Protein AF-A0A1W1CRK6-F1 (afdb_monomer)

Foldseek 3Di:
DDPDPPCVVVPPDPPDDPDDDDDDDDDDPVLQVVLVVVCVVVVHDSVVVVVVVVVVVVVVD

Solvent-accessible surface area (backbone atoms only — not comparable to full-atom values): 4156 Å² total; per-residue (Å²): 134,84,81,84,82,79,64,86,82,62,72,89,64,90,78,72,73,84,74,89,70,95,75,93,75,92,74,59,68,66,61,55,51,51,36,47,53,54,16,64,78,68,76,44,62,37,68,58,54,53,50,50,53,52,51,52,57,61,73,75,107

Secondary structure (DSSP, 8-state):
-------TT--TTSS-------------HHHHHHHHHHHHHHTS-HHHHHHHHHHHHHH--

InterPro domains:
  IPR025528 BrnA antitoxin of type II toxin-antitoxin system [PF14384] (12-56)

Stru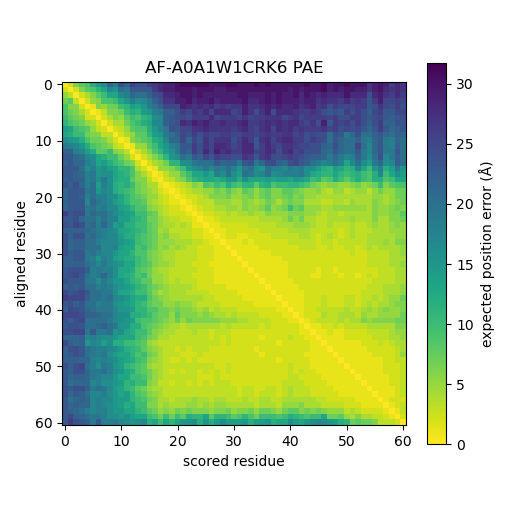cture (mmCIF, N/CA/C/O backbone):
data_AF-A0A1W1CRK6-F1
#
_entry.id   AF-A0A1W1CRK6-F1
#
loop_
_atom_site.group_PDB
_atom_site.id
_atom_site.type_symbol
_atom_site.label_atom_id
_atom_site.label_alt_id
_atom_site.label_comp_id
_atom_site.label_asym_id
_atom_site.label_entity_id
_atom_site.label_seq_id
_atom_site.pdbx_PDB_ins_code
_atom_site.Cartn_x
_atom_site.Cartn_y
_atom_site.Cartn_z
_atom_site.occupancy
_atom_site.B_iso_or_equiv
_atom_site.auth_seq_id
_atom_site.auth_comp_id
_atom_site.auth_asym_id
_atom_site.auth_atom_id
_atom_site.pdbx_PDB_model_num
ATOM 1 N N . MET A 1 1 ? 44.419 -8.675 -12.415 1.00 54.16 1 MET A N 1
ATOM 2 C CA . MET A 1 1 ? 42.986 -8.457 -12.696 1.00 54.16 1 MET A CA 1
ATOM 3 C C . MET A 1 1 ? 42.526 -9.689 -13.435 1.00 54.16 1 MET A C 1
ATOM 5 O O . MET A 1 1 ? 43.080 -9.949 -14.489 1.00 54.16 1 MET A O 1
ATOM 9 N N . LEU A 1 2 ? 41.673 -10.507 -12.820 1.00 50.91 2 LEU A N 1
ATOM 10 C CA . LEU A 1 2 ? 41.162 -11.716 -13.463 1.00 50.91 2 LEU A CA 1
ATOM 11 C C . LEU A 1 2 ? 39.953 -11.317 -14.304 1.00 50.91 2 LEU A C 1
ATOM 13 O O . LEU A 1 2 ? 38.970 -10.794 -13.778 1.00 50.91 2 LEU A O 1
ATOM 17 N N . GLU A 1 3 ? 40.117 -11.484 -15.608 1.00 64.50 3 GLU A N 1
ATOM 18 C CA . GLU A 1 3 ? 39.054 -11.465 -16.600 1.00 64.50 3 GLU A CA 1
ATOM 19 C C . GLU A 1 3 ? 38.152 -12.682 -16.340 1.00 64.50 3 GLU A C 1
ATOM 21 O O . GLU A 1 3 ? 38.622 -13.692 -15.824 1.00 64.50 3 GLU A O 1
ATOM 26 N N . GLU A 1 4 ? 36.868 -12.580 -16.677 1.00 61.53 4 GLU A N 1
ATOM 27 C CA . GLU A 1 4 ? 35.868 -13.659 -16.555 1.00 61.53 4 GLU A CA 1
ATOM 28 C C . GLU A 1 4 ?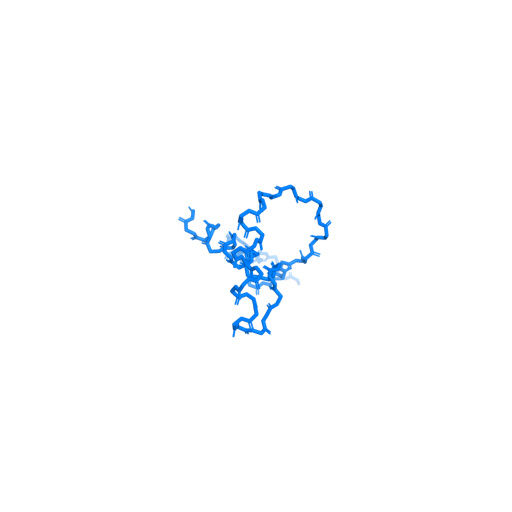 35.195 -13.802 -15.180 1.00 61.53 4 GLU A C 1
ATOM 30 O O . GLU A 1 4 ? 35.117 -14.870 -14.576 1.00 61.53 4 GLU A O 1
ATOM 35 N N . TYR A 1 5 ? 34.603 -12.704 -14.705 1.00 58.47 5 TYR A N 1
ATOM 36 C CA . TYR A 1 5 ? 33.401 -12.824 -13.884 1.00 58.47 5 TYR A CA 1
ATOM 37 C C . TYR A 1 5 ? 32.204 -12.981 -14.832 1.00 58.47 5 TYR A C 1
ATOM 39 O O . TYR A 1 5 ? 31.766 -12.012 -15.457 1.00 58.47 5 TYR A O 1
ATOM 47 N N . ASP A 1 6 ? 31.711 -14.208 -14.984 1.00 60.44 6 ASP A N 1
ATOM 48 C CA . ASP A 1 6 ? 30.491 -14.490 -15.736 1.00 60.44 6 ASP A CA 1
ATOM 49 C C . ASP A 1 6 ? 29.266 -14.117 -14.883 1.00 60.44 6 ASP A C 1
ATOM 51 O O . ASP A 1 6 ? 28.922 -14.781 -13.904 1.00 60.44 6 ASP A O 1
ATOM 55 N N . PHE A 1 7 ? 28.629 -12.996 -15.227 1.00 61.22 7 PHE A N 1
ATOM 56 C CA . PHE A 1 7 ? 27.424 -12.493 -14.562 1.00 61.22 7 PHE A CA 1
ATOM 57 C C . PHE A 1 7 ? 26.125 -13.058 -15.164 1.00 61.22 7 PHE A C 1
ATOM 59 O O . PHE A 1 7 ? 25.049 -12.532 -14.871 1.00 61.22 7 PHE A O 1
ATOM 66 N N . SER A 1 8 ? 26.192 -14.104 -15.995 1.00 63.38 8 SER A N 1
ATOM 67 C CA . SER A 1 8 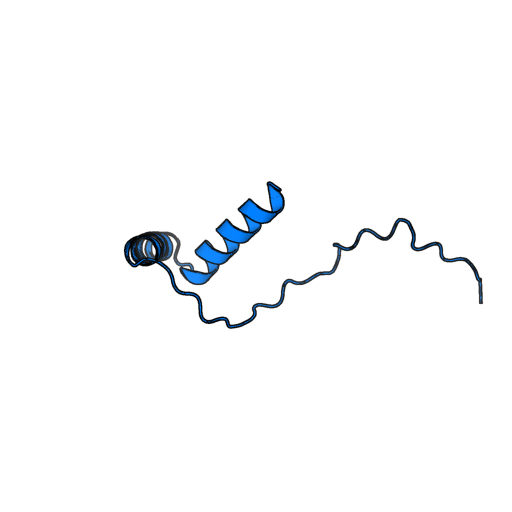? 25.017 -14.679 -16.671 1.00 63.38 8 SER A CA 1
ATOM 68 C C . SER A 1 8 ? 23.987 -15.275 -15.700 1.00 63.38 8 SER A C 1
ATOM 70 O O . SER A 1 8 ? 22.790 -15.197 -15.964 1.00 63.38 8 SER A O 1
ATOM 72 N N . ASP A 1 9 ? 24.423 -15.754 -14.530 1.00 56.59 9 ASP A N 1
ATOM 73 C CA . ASP A 1 9 ? 23.562 -16.231 -13.430 1.00 56.59 9 ASP A CA 1
ATOM 74 C C . ASP A 1 9 ? 23.175 -15.127 -12.421 1.00 56.59 9 ASP A C 1
ATOM 76 O O . ASP A 1 9 ? 22.659 -15.377 -11.326 1.00 56.59 9 ASP A O 1
ATOM 80 N N . GLY A 1 10 ? 23.422 -13.861 -12.768 1.00 56.38 10 GLY A N 1
ATOM 81 C CA . GLY A 1 10 ? 23.059 -12.706 -11.958 1.00 56.38 10 GLY A CA 1
ATOM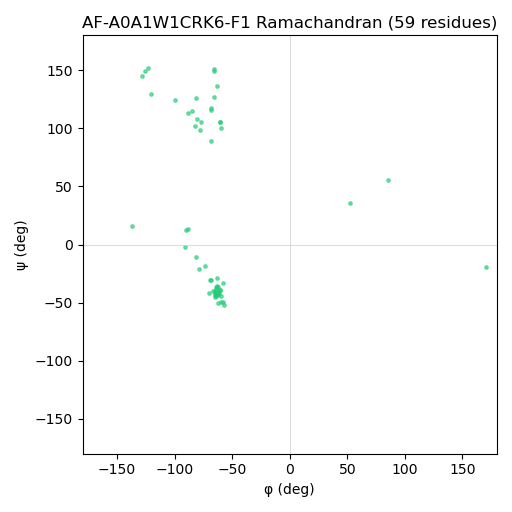 82 C C . GLY A 1 10 ? 21.546 -12.515 -11.881 1.00 56.38 10 GLY A C 1
ATOM 83 O O . GLY A 1 10 ? 20.962 -11.760 -12.656 1.00 56.38 10 GLY A O 1
ATOM 84 N N . ILE A 1 11 ? 20.895 -13.144 -10.901 1.00 57.38 11 ILE A N 1
ATOM 85 C CA . ILE A 1 11 ? 19.472 -12.925 -10.620 1.00 57.38 11 ILE A CA 1
ATOM 86 C C . ILE A 1 11 ? 19.265 -11.442 -10.256 1.00 57.38 11 ILE A C 1
ATOM 88 O O . ILE A 1 11 ? 19.603 -11.000 -9.150 1.00 57.38 11 ILE A O 1
ATOM 92 N N . ARG A 1 12 ? 18.685 -10.654 -11.175 1.00 51.03 12 ARG A N 1
ATOM 93 C CA . ARG A 1 12 ? 18.172 -9.305 -10.882 1.00 51.03 12 ARG A CA 1
ATOM 94 C C . ARG A 1 12 ? 17.104 -9.430 -9.797 1.00 51.03 12 ARG A C 1
ATOM 96 O O . ARG A 1 12 ? 15.971 -9.793 -10.083 1.00 51.03 12 ARG A O 1
ATOM 103 N N . GLY A 1 13 ? 17.454 -9.138 -8.547 1.00 50.66 13 GLY A N 1
ATOM 104 C CA . GLY A 1 13 ? 16.454 -9.187 -7.478 1.00 50.66 13 GLY A CA 1
ATOM 105 C C . GLY A 1 13 ? 16.948 -9.056 -6.046 1.00 50.66 13 GLY A C 1
ATOM 106 O O . GLY A 1 13 ? 16.152 -8.688 -5.191 1.00 50.66 13 GLY A O 1
ATOM 107 N N . ARG A 1 14 ? 18.232 -9.292 -5.743 1.00 50.69 14 ARG A N 1
ATOM 108 C CA . ARG A 1 14 ? 18.670 -9.311 -4.331 1.00 50.69 14 ARG A CA 1
ATOM 109 C C . ARG A 1 14 ? 18.753 -7.926 -3.665 1.00 50.69 14 ARG A C 1
ATOM 111 O O . ARG A 1 14 ? 18.724 -7.849 -2.445 1.00 50.69 14 ARG A O 1
ATOM 118 N N . PHE A 1 15 ? 18.810 -6.852 -4.456 1.00 52.78 15 PHE A N 1
ATOM 119 C CA . PHE A 1 15 ? 18.971 -5.472 -3.969 1.00 52.78 15 PHE A CA 1
ATOM 120 C C . PHE A 1 15 ? 18.059 -4.455 -4.667 1.00 52.78 15 PHE A C 1
ATOM 122 O O . PHE A 1 15 ? 18.307 -3.253 -4.596 1.00 52.78 15 PHE A O 1
ATOM 129 N N . TYR A 1 16 ? 17.013 -4.898 -5.375 1.00 57.88 16 TYR A N 1
ATOM 130 C CA . TYR A 1 16 ? 16.045 -3.939 -5.900 1.00 57.88 16 TYR A CA 1
ATOM 131 C C . TYR A 1 16 ? 15.129 -3.497 -4.763 1.00 57.88 16 TYR A C 1
ATOM 133 O O . TYR A 1 16 ? 14.178 -4.193 -4.411 1.00 57.88 16 TYR A O 1
ATOM 141 N N . GLU A 1 17 ? 15.421 -2.337 -4.185 1.00 63.25 17 GLU A N 1
ATOM 142 C CA . GLU A 1 17 ? 14.481 -1.650 -3.314 1.00 63.25 17 GLU A CA 1
ATOM 143 C C . GLU A 1 17 ? 13.476 -0.889 -4.190 1.00 63.25 17 GLU A C 1
ATOM 145 O O . GLU A 1 17 ? 13.834 0.111 -4.820 1.00 63.25 17 GLU A O 1
ATOM 150 N N . PRO A 1 18 ? 12.210 -1.335 -4.275 1.00 69.56 18 PRO A N 1
ATOM 151 C CA . PRO A 1 18 ? 11.188 -0.608 -5.013 1.00 69.56 18 PRO A CA 1
ATOM 152 C C . PRO A 1 18 ? 11.002 0.786 -4.412 1.00 69.56 18 PRO A C 1
ATOM 154 O O . PRO A 1 18 ? 10.386 0.956 -3.353 1.00 69.56 18 PRO A O 1
ATOM 157 N N . LYS A 1 19 ? 11.516 1.795 -5.118 1.00 79.06 19 LYS A N 1
ATOM 158 C CA . LYS A 1 19 ? 11.343 3.201 -4.765 1.00 79.06 19 LYS A CA 1
ATOM 159 C C . LYS A 1 19 ? 9.868 3.564 -4.894 1.00 79.06 19 LYS A C 1
ATOM 161 O O . LYS A 1 19 ? 9.252 3.354 -5.936 1.00 79.06 19 LYS A O 1
ATOM 166 N N . LYS A 1 20 ? 9.292 4.128 -3.831 1.00 81.44 20 LYS A N 1
ATOM 167 C CA . LYS A 1 20 ? 7.937 4.684 -3.887 1.00 81.44 20 LYS A CA 1
ATOM 168 C C . LYS A 1 20 ? 7.965 5.915 -4.787 1.00 81.44 20 LYS A C 1
ATOM 170 O O . LYS A 1 20 ? 8.632 6.897 -4.467 1.00 81.44 20 LYS A O 1
ATOM 175 N N . ILE A 1 21 ? 7.258 5.846 -5.908 1.00 86.00 21 ILE A N 1
ATOM 176 C CA . ILE A 1 21 ? 7.104 6.970 -6.827 1.00 86.00 21 ILE A CA 1
ATOM 177 C C . ILE A 1 21 ? 5.737 7.600 -6.538 1.00 86.00 21 ILE A C 1
ATOM 179 O O . ILE A 1 21 ? 4.736 6.880 -6.561 1.00 86.00 21 ILE A O 1
ATOM 183 N N . PRO A 1 22 ? 5.666 8.908 -6.230 1.00 85.56 22 PRO A N 1
ATOM 184 C CA . PRO A 1 22 ? 4.388 9.591 -6.116 1.00 85.56 22 PRO A CA 1
ATOM 185 C C . PRO A 1 22 ? 3.754 9.669 -7.507 1.00 85.56 22 PRO A C 1
ATOM 187 O O . PRO A 1 22 ? 4.312 10.271 -8.421 1.00 85.56 22 PRO 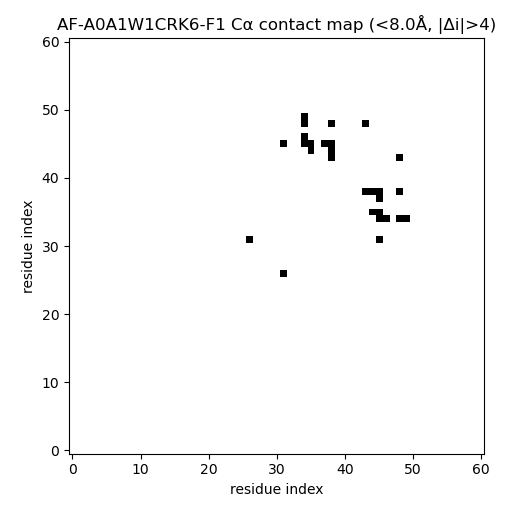A O 1
ATOM 190 N N . VAL A 1 23 ? 2.593 9.041 -7.668 1.00 87.06 23 VAL A N 1
ATOM 191 C CA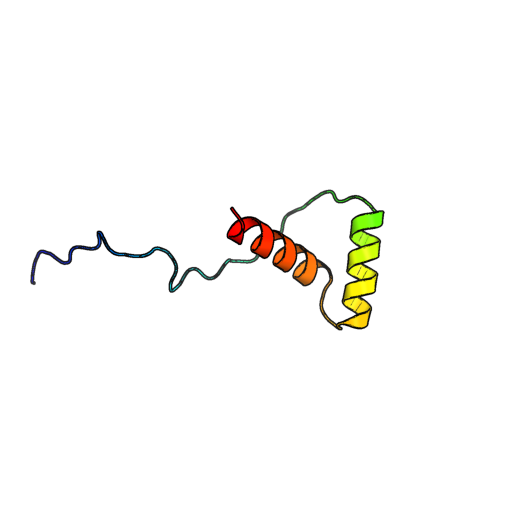 . VAL A 1 23 ? 1.828 9.042 -8.919 1.00 87.06 23 VAL A CA 1
ATOM 192 C C . VAL A 1 23 ? 0.392 9.470 -8.641 1.00 87.06 23 VAL A C 1
ATOM 194 O O . VAL A 1 23 ? -0.162 9.153 -7.588 1.00 87.06 23 VAL A O 1
ATOM 197 N N . SER A 1 24 ? -0.214 10.188 -9.587 1.00 90.00 24 SER A N 1
ATOM 198 C CA . SER A 1 24 ? -1.650 10.469 -9.562 1.00 90.00 24 SER A CA 1
ATOM 199 C C . SER A 1 24 ? -2.377 9.330 -10.272 1.00 90.00 24 SER A C 1
ATOM 201 O O . SER A 1 24 ? -2.199 9.136 -11.473 1.00 90.00 24 SER A O 1
ATOM 203 N N . LEU A 1 25 ? -3.157 8.552 -9.523 1.00 88.81 25 LEU A N 1
ATOM 204 C CA . LEU A 1 25 ? -3.942 7.424 -10.024 1.00 88.81 25 LEU A CA 1
ATOM 205 C C . LEU A 1 25 ? -5.417 7.679 -9.715 1.00 88.81 25 LEU A C 1
ATOM 207 O O . LEU A 1 25 ? -5.767 7.969 -8.570 1.00 88.81 25 LEU A O 1
ATOM 211 N N . ARG A 1 26 ? -6.284 7.556 -10.724 1.00 92.31 26 ARG A N 1
ATOM 212 C CA . ARG A 1 26 ? -7.734 7.564 -10.508 1.00 92.31 26 ARG A CA 1
ATOM 213 C C . ARG A 1 26 ? -8.169 6.174 -10.060 1.00 92.31 26 ARG A C 1
ATOM 215 O O . ARG A 1 26 ? -7.867 5.192 -10.729 1.00 92.31 26 ARG A O 1
ATOM 222 N N . LEU A 1 27 ? -8.854 6.121 -8.928 1.00 91.69 27 LEU A N 1
ATOM 223 C CA . LEU A 1 27 ? -9.461 4.920 -8.370 1.00 91.69 27 LEU A CA 1
ATOM 224 C C . LEU A 1 27 ? -10.935 5.206 -8.123 1.00 91.69 27 LEU A C 1
ATOM 226 O O . LEU A 1 27 ? -11.296 6.341 -7.797 1.00 91.69 27 LEU A O 1
ATOM 230 N N . ASP A 1 28 ? -11.757 4.173 -8.236 1.00 95.94 28 ASP A N 1
ATOM 231 C CA . ASP A 1 28 ? -13.165 4.270 -7.895 1.00 95.94 28 ASP A CA 1
ATOM 232 C C . ASP A 1 28 ? -13.353 4.519 -6.391 1.00 95.94 28 ASP A C 1
ATOM 234 O O . ASP A 1 28 ? -12.536 4.136 -5.540 1.00 95.94 28 ASP A O 1
ATOM 238 N N . ASN A 1 29 ? -14.428 5.231 -6.054 1.00 95.44 29 ASN A N 1
ATOM 239 C CA . ASN A 1 29 ? -14.676 5.681 -4.687 1.00 95.44 29 ASN A CA 1
ATOM 240 C C . ASN A 1 29 ? -14.893 4.512 -3.713 1.00 95.44 29 ASN A C 1
ATOM 242 O O . ASN A 1 29 ? -14.448 4.570 -2.569 1.00 95.44 29 ASN A O 1
ATOM 246 N N . ASP A 1 30 ? -15.555 3.452 -4.164 1.00 96.50 30 ASP A N 1
ATOM 247 C CA . ASP A 1 30 ? -15.793 2.223 -3.406 1.00 96.50 30 ASP A CA 1
ATOM 248 C C . ASP A 1 30 ? -14.483 1.503 -3.050 1.00 96.50 30 ASP A C 1
ATOM 250 O O . ASP A 1 30 ? -14.288 1.126 -1.892 1.00 96.50 30 ASP A O 1
ATOM 254 N N . ILE A 1 31 ? -13.540 1.416 -3.995 1.00 94.81 31 ILE A N 1
ATOM 255 C CA . ILE A 1 31 ? -12.200 0.858 -3.776 1.00 94.81 31 ILE A CA 1
ATOM 256 C C . ILE A 1 31 ? -11.474 1.660 -2.691 1.00 94.81 31 ILE A C 1
ATOM 258 O O . ILE A 1 31 ? -10.952 1.096 -1.725 1.00 94.81 31 ILE A O 1
ATOM 262 N N . VAL A 1 32 ? -11.463 2.991 -2.809 1.00 94.50 32 VAL A N 1
ATOM 263 C CA . VAL A 1 32 ? -10.813 3.865 -1.819 1.00 94.50 32 VAL A CA 1
ATOM 264 C C . VAL A 1 32 ? -11.456 3.709 -0.440 1.00 94.50 32 VAL A C 1
ATOM 266 O O . VAL A 1 32 ? -10.743 3.648 0.565 1.00 94.50 32 VAL A O 1
ATOM 269 N N . LEU A 1 33 ? -12.786 3.626 -0.370 1.00 96.38 33 LEU A N 1
ATOM 270 C CA . LEU A 1 33 ? -13.522 3.473 0.884 1.00 96.38 33 LEU A CA 1
ATOM 271 C C . LEU A 1 33 ? -13.215 2.131 1.561 1.00 96.38 33 LEU A C 1
ATOM 273 O O . LEU A 1 33 ? -12.956 2.097 2.766 1.00 96.38 33 LEU A O 1
ATOM 277 N N . TYR A 1 34 ? -13.168 1.049 0.781 1.00 96.19 34 TYR A N 1
ATOM 278 C CA . TYR A 1 34 ? -12.796 -0.283 1.253 1.00 96.19 34 TYR A CA 1
ATOM 279 C C . TYR A 1 34 ? -11.402 -0.284 1.893 1.00 96.19 34 TYR A C 1
ATOM 281 O O . TYR A 1 34 ? -11.244 -0.684 3.050 1.00 96.19 34 TYR A O 1
ATOM 289 N N . PHE A 1 35 ? -10.393 0.243 1.191 1.00 95.81 35 PHE A N 1
ATOM 290 C CA . PHE A 1 35 ? -9.027 0.281 1.720 1.00 95.81 35 PHE A CA 1
ATOM 291 C C . PHE A 1 35 ? -8.869 1.233 2.906 1.00 95.81 35 PHE A C 1
ATOM 293 O O . PHE A 1 35 ? -8.051 0.959 3.782 1.00 95.81 35 PHE A O 1
ATOM 300 N N . LYS A 1 36 ? -9.640 2.326 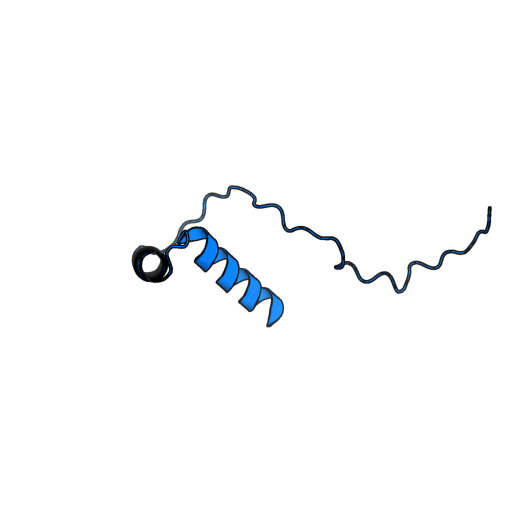2.980 1.00 95.31 36 LYS A N 1
ATOM 301 C CA . LYS A 1 36 ? -9.655 3.212 4.157 1.00 95.31 36 LYS A CA 1
ATOM 302 C C . LYS A 1 36 ? -10.206 2.513 5.398 1.00 95.31 36 LYS A C 1
ATOM 304 O O . LYS A 1 36 ? -9.631 2.669 6.473 1.00 95.31 36 LYS A O 1
ATOM 309 N N . LYS A 1 37 ? -11.278 1.730 5.256 1.00 96.56 37 LYS A N 1
ATOM 310 C CA . LYS A 1 37 ? -11.832 0.936 6.361 1.00 96.56 37 LYS A CA 1
ATOM 311 C C . LYS A 1 37 ? -10.810 -0.094 6.849 1.00 96.56 37 LYS A C 1
ATOM 313 O O . LYS A 1 37 ? -10.457 -0.094 8.025 1.00 96.56 37 LYS A O 1
ATOM 318 N N . LEU A 1 38 ? -10.242 -0.856 5.916 1.00 94.94 38 LEU A N 1
ATOM 319 C CA . LEU A 1 38 ? -9.233 -1.874 6.207 1.00 94.94 38 LEU A CA 1
ATOM 320 C C . LEU A 1 38 ? -7.965 -1.283 6.857 1.00 94.94 38 LEU A C 1
ATOM 322 O O . LEU A 1 38 ? -7.395 -1.863 7.781 1.00 94.94 38 LEU A O 1
ATOM 326 N N . ALA A 1 39 ? -7.536 -0.105 6.398 1.00 95.00 39 ALA A N 1
ATOM 327 C CA . ALA A 1 39 ? -6.428 0.660 6.967 1.00 95.00 39 ALA A CA 1
ATOM 328 C C . ALA A 1 39 ? -6.672 1.066 8.426 1.00 95.00 39 ALA A C 1
ATOM 330 O O . ALA A 1 39 ? -5.751 1.010 9.241 1.00 95.00 39 ALA A O 1
ATOM 331 N N . SER A 1 40 ? -7.909 1.449 8.758 1.00 94.56 40 SER A N 1
ATOM 332 C CA . SER A 1 40 ? -8.301 1.809 10.122 1.00 94.56 40 SER A CA 1
ATOM 333 C C . SER A 1 40 ? -8.210 0.618 11.075 1.00 94.56 40 SER A C 1
ATOM 335 O O . SER A 1 40 ? -7.762 0.777 12.207 1.00 94.56 40 SER A O 1
ATOM 337 N N . GLU A 1 41 ? -8.608 -0.571 10.620 1.00 94.75 41 GLU A N 1
ATOM 338 C CA . GLU A 1 41 ? -8.567 -1.801 11.422 1.00 94.75 41 GLU A CA 1
ATOM 339 C C . GLU A 1 41 ? -7.125 -2.269 11.662 1.00 94.75 41 GLU A C 1
ATOM 341 O O . GLU A 1 41 ? -6.760 -2.640 12.776 1.00 94.75 41 GLU A O 1
ATOM 346 N N . GLN A 1 42 ? -6.279 -2.192 10.632 1.00 92.50 42 GLN A N 1
ATOM 347 C CA . GLN A 1 42 ? -4.894 -2.669 10.681 1.00 92.50 42 GLN A CA 1
ATOM 348 C C . GLN A 1 42 ? -3.874 -1.606 11.123 1.00 92.50 42 GLN A C 1
ATOM 350 O O . GLN A 1 42 ? -2.689 -1.911 11.236 1.00 92.50 42 GLN A O 1
ATOM 355 N N . LYS A 1 43 ? -4.307 -0.362 11.375 1.00 92.25 43 LYS A N 1
ATOM 356 C CA . LYS A 1 43 ? -3.447 0.787 11.730 1.00 92.25 43 LYS A CA 1
ATOM 357 C C . LYS A 1 43 ? -2.296 1.021 10.740 1.00 92.25 43 LYS A C 1
ATOM 359 O O . LYS A 1 43 ? -1.201 1.430 11.122 1.00 92.25 43 LYS A O 1
ATOM 364 N N . VAL A 1 44 ? -2.550 0.787 9.455 1.00 93.44 44 VAL A N 1
ATOM 365 C CA . VAL A 1 44 ? -1.589 1.002 8.361 1.00 93.44 44 VAL A CA 1
ATOM 366 C C . VAL A 1 44 ? -2.173 1.952 7.318 1.00 93.44 44 VAL A C 1
ATOM 368 O O . VAL A 1 44 ? -3.385 1.981 7.138 1.00 93.44 44 VAL A O 1
ATOM 371 N N . PRO A 1 45 ? -1.359 2.722 6.576 1.00 93.94 45 PRO A N 1
ATOM 372 C CA . PRO A 1 45 ? -1.877 3.601 5.529 1.00 93.94 45 PRO A CA 1
ATOM 373 C C . PRO A 1 45 ? -2.570 2.819 4.402 1.00 93.94 45 PRO A C 1
ATOM 375 O O . PRO A 1 45 ? -2.014 1.850 3.883 1.00 93.94 45 PRO A O 1
ATOM 378 N N . TYR A 1 46 ? -3.735 3.289 3.940 1.00 94.06 46 TYR A N 1
ATOM 379 C CA . TYR A 1 46 ? -4.492 2.645 2.852 1.00 94.06 46 TYR A CA 1
ATOM 380 C C . TYR A 1 46 ? -3.683 2.521 1.548 1.00 94.06 46 TYR A C 1
ATOM 382 O O . TYR A 1 46 ? -3.784 1.524 0.840 1.00 94.06 46 TYR A O 1
ATOM 390 N N . GLN A 1 47 ? -2.803 3.485 1.267 1.00 91.38 47 GLN A N 1
ATOM 391 C CA . GLN A 1 47 ? -1.888 3.459 0.117 1.00 91.38 47 GLN A CA 1
ATOM 392 C C . GLN A 1 47 ? -0.898 2.288 0.192 1.00 91.38 47 GLN A C 1
ATOM 394 O O . GLN A 1 47 ? -0.560 1.691 -0.829 1.00 91.38 47 GLN A O 1
ATOM 399 N N . THR A 1 48 ? -0.448 1.932 1.399 1.00 92.06 48 THR A N 1
ATOM 400 C CA . THR A 1 48 ? 0.444 0.786 1.619 1.00 92.06 48 THR A CA 1
ATOM 401 C C . THR A 1 48 ? -0.274 -0.521 1.310 1.00 92.06 48 THR A C 1
ATOM 403 O O . THR A 1 48 ? 0.315 -1.390 0.675 1.00 92.06 48 THR A O 1
ATOM 406 N N . LEU A 1 49 ? -1.549 -0.638 1.697 1.00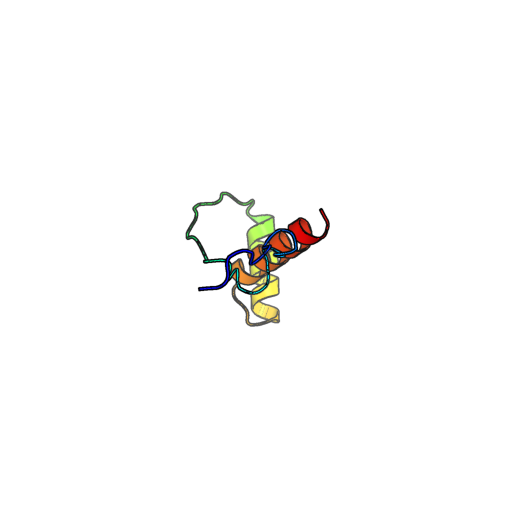 93.69 49 LEU A N 1
ATOM 407 C CA . LEU A 1 49 ? -2.375 -1.811 1.404 1.00 93.69 49 LEU A CA 1
ATOM 408 C C . LEU A 1 49 ? -2.622 -1.972 -0.098 1.00 93.69 49 LEU A C 1
ATOM 410 O O . LEU A 1 49 ? -2.444 -3.066 -0.629 1.00 93.69 49 LEU A O 1
ATOM 414 N N . ILE A 1 50 ? -2.956 -0.877 -0.787 1.00 93.69 50 ILE A N 1
ATOM 415 C CA . ILE A 1 50 ? -3.123 -0.869 -2.248 1.00 93.69 50 ILE A CA 1
ATOM 416 C C . ILE A 1 50 ? -1.830 -1.338 -2.923 1.00 93.69 50 ILE A C 1
ATOM 418 O O . ILE A 1 50 ? -1.846 -2.249 -3.747 1.00 93.69 50 ILE A O 1
ATOM 422 N N . ASN A 1 51 ? -0.689 -0.769 -2.531 1.00 91.06 51 ASN A N 1
ATOM 423 C CA . ASN A 1 51 ? 0.602 -1.138 -3.102 1.00 91.06 51 ASN A CA 1
ATOM 424 C C . ASN A 1 51 ? 0.980 -2.602 -2.810 1.00 91.06 51 ASN A C 1
ATOM 426 O O . ASN A 1 51 ? 1.522 -3.284 -3.674 1.00 91.06 51 ASN A O 1
ATOM 430 N N . ALA A 1 52 ? 0.683 -3.106 -1.610 1.00 90.94 52 ALA A N 1
ATOM 431 C CA . ALA A 1 52 ? 0.919 -4.504 -1.256 1.00 90.94 52 ALA A CA 1
A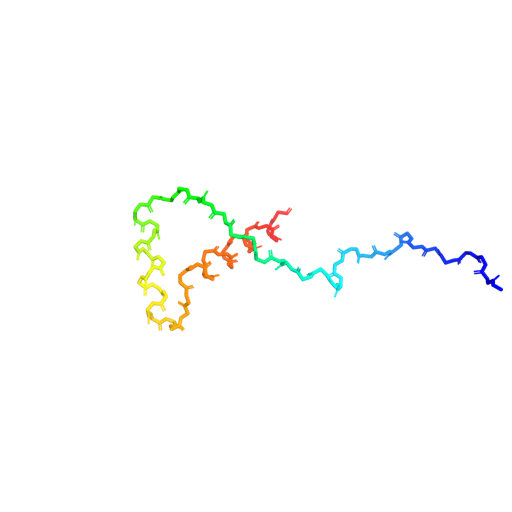TOM 432 C C . ALA A 1 52 ? 0.073 -5.461 -2.110 1.00 90.94 52 ALA A C 1
ATOM 434 O O . ALA A 1 52 ? 0.590 -6.466 -2.596 1.00 90.94 52 ALA A O 1
ATOM 435 N N . LEU A 1 53 ? -1.198 -5.126 -2.348 1.00 93.12 53 LEU A N 1
ATOM 436 C CA . LEU A 1 53 ? -2.080 -5.910 -3.211 1.00 93.12 53 LEU A CA 1
ATOM 437 C C . LEU A 1 53 ? -1.584 -5.930 -4.665 1.00 93.12 53 LEU A C 1
ATOM 439 O O . LEU A 1 53 ? -1.523 -6.998 -5.271 1.00 93.12 53 LEU A O 1
ATOM 443 N N . LEU A 1 54 ? -1.163 -4.780 -5.199 1.00 91.00 54 LEU A N 1
ATOM 444 C CA . LEU A 1 54 ? -0.583 -4.692 -6.544 1.00 91.00 54 LEU A CA 1
ATOM 445 C C . LEU A 1 54 ? 0.714 -5.503 -6.666 1.00 91.00 54 LEU A C 1
ATOM 447 O O . LEU A 1 54 ? 0.905 -6.207 -7.654 1.00 91.00 54 LEU A O 1
ATOM 451 N N . ARG A 1 55 ? 1.582 -5.472 -5.645 1.00 89.69 55 ARG A N 1
ATOM 452 C CA . ARG A 1 55 ? 2.792 -6.312 -5.612 1.00 89.69 55 ARG A CA 1
ATOM 453 C C . ARG A 1 55 ? 2.468 -7.796 -5.613 1.00 89.69 55 ARG A C 1
ATOM 455 O O . ARG A 1 55 ? 3.118 -8.537 -6.339 1.00 89.69 55 ARG A O 1
ATOM 462 N N . LYS A 1 56 ? 1.474 -8.222 -4.829 1.00 90.38 56 LYS A N 1
ATOM 463 C CA . LYS A 1 56 ? 1.041 -9.622 -4.816 1.00 90.38 56 LYS A CA 1
ATOM 464 C C . LYS A 1 56 ? 0.574 -10.054 -6.207 1.00 90.38 56 LYS A C 1
ATOM 466 O O . LYS A 1 56 ? 1.002 -11.094 -6.681 1.00 90.38 56 LYS A O 1
ATOM 471 N N . LYS A 1 57 ? -0.219 -9.220 -6.888 1.00 92.00 57 LYS A N 1
ATOM 472 C CA . LYS A 1 57 ? -0.672 -9.495 -8.260 1.00 92.00 57 LYS A CA 1
ATOM 473 C C . LYS A 1 57 ? 0.470 -9.585 -9.271 1.00 92.00 57 LYS A C 1
ATOM 475 O O . LYS A 1 57 ? 0.404 -10.420 -10.159 1.00 92.00 57 LYS A O 1
ATOM 480 N N . LEU A 1 58 ? 1.515 -8.771 -9.120 1.00 87.62 58 LEU A N 1
ATOM 481 C CA . LEU A 1 58 ? 2.707 -8.840 -9.971 1.00 87.62 58 LEU A CA 1
ATOM 482 C C . LEU A 1 58 ? 3.538 -10.113 -9.736 1.00 87.62 58 LEU A C 1
ATOM 484 O O . LEU A 1 58 ? 4.187 -10.571 -10.661 1.00 87.62 58 LEU A O 1
ATOM 488 N N . GLN A 1 59 ? 3.537 -10.666 -8.518 1.00 82.56 59 GLN A N 1
ATOM 489 C CA . GLN A 1 59 ? 4.227 -11.924 -8.190 1.00 82.56 59 GLN A CA 1
ATOM 490 C C . GLN A 1 59 ? 3.455 -13.177 -8.627 1.00 82.56 59 GLN A C 1
ATOM 492 O O . GLN A 1 59 ? 4.038 -14.251 -8.707 1.00 82.56 59 GLN A O 1
ATOM 497 N N . GLU A 1 60 ? 2.142 -13.052 -8.834 1.00 81.12 60 GLU A N 1
ATOM 498 C CA . GLU A 1 60 ? 1.280 -14.124 -9.351 1.00 81.12 60 GLU A CA 1
ATOM 499 C C . GLU A 1 60 ? 1.354 -14.259 -10.887 1.00 81.12 60 GLU A C 1
ATOM 501 O O . GLU A 1 60 ? 0.820 -15.227 -11.426 1.00 81.12 60 GLU A O 1
ATOM 506 N N . LEU A 1 61 ? 1.979 -13.293 -11.571 1.00 61.72 61 LEU A N 1
ATOM 507 C CA . LEU A 1 61 ? 2.256 -13.270 -13.014 1.00 61.72 61 LEU A CA 1
ATOM 508 C C . LEU A 1 61 ? 3.619 -13.901 -13.316 1.00 61.72 61 LEU A C 1
ATOM 510 O O . LEU A 1 61 ? 3.697 -14.609 -14.343 1.00 61.72 61 LEU A O 1
#

Organism: NCBI:txid652676

Radius of gyration: 18.4 Å; Cα contacts (8 Å, |Δi|>4): 14; chains: 1; bounding box: 59×27×28 Å

Sequence (61 aa):
MLEEYDFSDGIRGRFYEPKKIPVSLRLDNDIVLYFKKLASEQKVPYQTLINALLRKKLQEL

Mean predicted aligned error: 10.62 Å

pLDDT: mean 81.11, std 16.22, range [50.66, 96.56]